Protein AF-A0A2E4ZVE9-F1 (afdb_monomer_lite)

Secondary structure (DSSP, 8-state):
-------------------HHHHHHHHHHHHHHT--HHHHHHHHHHHHHHHHH--SSSPPPPHHHHHHHHHHHHHHHTT-

Foldseek 3Di:
DDPPPDDDPDDDDDDDDDDPVVVVVLVVLCVLPVDDSVVVVVLVVVQVCQCVVDPDPDGDRPVVVVVSVVSVVV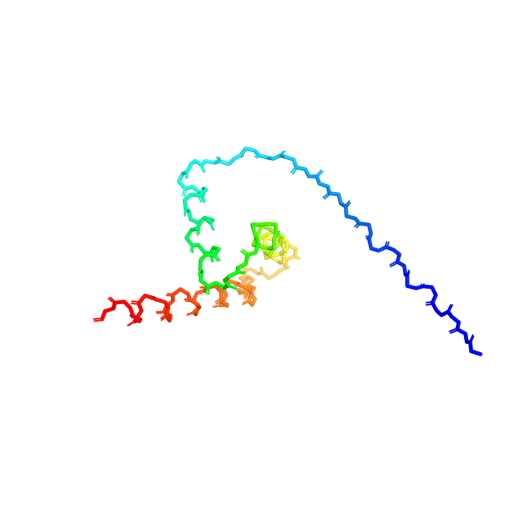VVVVVD

Sequence (80 aa):
MIKVKKQKKESKSFTTRIPLDTWKKVEKYRGYGNWKTNQLMNHALHAFFEIVESSAKQPEIPLICETVRDLCHRTETRKG

pLDDT: mean 84.22, std 11.43, range [45.66, 96.12]

Structure (mmCIF, N/CA/C/O backbone):
data_AF-A0A2E4ZVE9-F1
#
_entry.id   AF-A0A2E4ZVE9-F1
#
loop_
_atom_site.group_PDB
_atom_site.id
_atom_site.type_symbol
_atom_site.label_atom_id
_atom_site.label_alt_id
_atom_site.label_comp_id
_atom_site.label_asym_id
_atom_site.label_entity_id
_atom_site.label_seq_id
_atom_site.pdbx_PDB_ins_c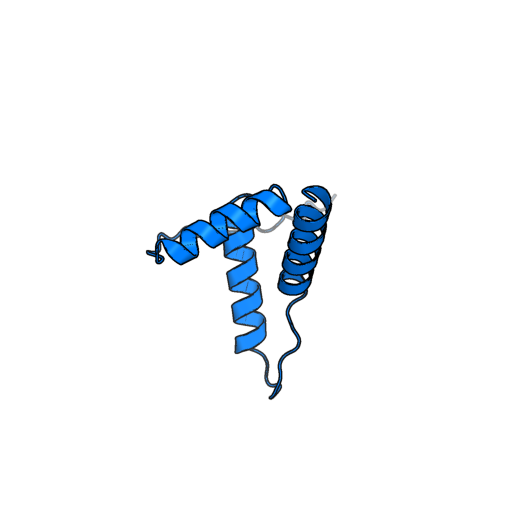ode
_atom_site.Cartn_x
_atom_site.Cartn_y
_atom_site.Cartn_z
_atom_site.occupancy
_atom_site.B_iso_or_equiv
_atom_site.auth_seq_id
_atom_site.auth_comp_id
_atom_site.auth_asym_id
_atom_site.auth_atom_id
_atom_site.pdbx_PDB_model_num
ATOM 1 N N . MET A 1 1 ? 37.881 -17.956 -3.617 1.00 45.66 1 MET A N 1
ATOM 2 C CA . MET A 1 1 ? 36.576 -17.420 -3.160 1.00 45.66 1 MET A CA 1
ATOM 3 C C . MET A 1 1 ? 36.183 -16.242 -4.042 1.00 45.66 1 MET A C 1
ATOM 5 O O . MET A 1 1 ? 36.764 -15.171 -3.909 1.00 45.66 1 MET A O 1
ATOM 9 N N . ILE A 1 2 ? 35.253 -16.432 -4.980 1.00 49.66 2 ILE A N 1
ATOM 10 C CA . ILE A 1 2 ? 34.776 -15.348 -5.850 1.00 49.66 2 ILE A CA 1
ATOM 11 C C . ILE A 1 2 ? 33.831 -14.471 -5.018 1.00 49.66 2 ILE A C 1
ATOM 13 O O . ILE A 1 2 ? 32.724 -14.885 -4.684 1.00 49.66 2 ILE A O 1
ATOM 17 N N . LYS A 1 3 ? 34.278 -13.266 -4.637 1.00 56.16 3 LYS A N 1
ATOM 18 C CA . LYS A 1 3 ? 33.412 -12.247 -4.027 1.00 56.16 3 LYS A CA 1
ATOM 19 C C . LYS A 1 3 ? 32.460 -11.733 -5.105 1.00 56.16 3 LYS A C 1
ATOM 21 O O . LYS A 1 3 ? 32.798 -10.808 -5.840 1.00 56.16 3 LYS A O 1
ATOM 26 N N . VAL A 1 4 ? 31.276 -12.332 -5.203 1.00 62.22 4 VAL A N 1
ATOM 27 C CA . VAL A 1 4 ? 30.175 -11.772 -5.992 1.00 62.22 4 VAL A CA 1
ATOM 28 C C . VAL A 1 4 ? 29.828 -10.422 -5.364 1.00 62.22 4 VAL A C 1
ATOM 30 O O . VAL A 1 4 ? 29.277 -10.357 -4.264 1.00 62.22 4 VAL A O 1
ATOM 33 N N . LYS A 1 5 ? 30.223 -9.323 -6.016 1.00 61.44 5 LYS A N 1
ATOM 34 C CA . LYS A 1 5 ? 29.830 -7.973 -5.600 1.00 61.44 5 LYS A CA 1
ATOM 35 C C . LYS A 1 5 ? 28.307 -7.893 -5.722 1.00 61.44 5 LYS A C 1
ATOM 37 O O . LYS A 1 5 ? 27.794 -7.786 -6.831 1.00 61.44 5 LYS A O 1
ATOM 42 N N . LYS A 1 6 ? 27.580 -7.964 -4.599 1.00 64.56 6 LYS A N 1
ATOM 43 C CA . LYS A 1 6 ? 26.148 -7.630 -4.566 1.00 64.56 6 LYS A CA 1
ATOM 44 C C . LYS A 1 6 ? 25.995 -6.241 -5.179 1.00 64.56 6 LYS A C 1
ATOM 46 O O . LYS A 1 6 ? 26.593 -5.290 -4.672 1.00 64.56 6 LYS A O 1
ATOM 51 N N . GLN A 1 7 ? 25.233 -6.134 -6.266 1.00 68.19 7 GLN A N 1
ATOM 52 C CA . GLN A 1 7 ? 24.869 -4.836 -6.821 1.00 68.19 7 GLN A CA 1
ATOM 53 C C . GLN A 1 7 ? 24.249 -3.999 -5.704 1.00 68.19 7 GLN A C 1
ATOM 55 O O . GLN A 1 7 ? 23.374 -4.461 -4.963 1.00 68.19 7 GLN A O 1
ATOM 60 N N . LYS A 1 8 ? 24.770 -2.785 -5.534 1.00 68.44 8 LYS A N 1
ATOM 61 C CA . LYS A 1 8 ? 24.267 -1.852 -4.535 1.00 68.44 8 LYS A CA 1
ATOM 62 C C . LYS A 1 8 ? 22.854 -1.491 -4.980 1.00 68.44 8 LYS A C 1
ATOM 64 O O . LYS A 1 8 ? 22.684 -0.888 -6.032 1.00 68.44 8 LYS A O 1
ATOM 69 N N . LYS A 1 9 ? 21.844 -1.935 -4.232 1.00 74.25 9 LYS A N 1
ATOM 70 C CA . LYS A 1 9 ? 20.447 -1.629 -4.543 1.00 74.25 9 LYS A CA 1
ATOM 71 C C . LYS A 1 9 ? 20.274 -0.119 -4.399 1.00 74.25 9 LYS A C 1
ATOM 73 O O . LYS A 1 9 ? 20.339 0.401 -3.287 1.00 74.25 9 LYS A O 1
ATOM 78 N N . GLU A 1 10 ? 20.150 0.582 -5.517 1.00 84.12 10 GLU A N 1
ATOM 79 C CA . GLU A 1 10 ? 19.916 2.019 -5.505 1.00 84.12 10 GLU A CA 1
ATOM 80 C C . GLU A 1 10 ? 18.469 2.289 -5.097 1.00 84.12 10 GLU A C 1
ATOM 82 O O . GLU A 1 10 ? 17.537 1.647 -5.580 1.00 84.12 10 GLU A O 1
ATOM 87 N N . SER A 1 11 ? 18.278 3.232 -4.180 1.00 83.56 11 SER A N 1
ATOM 88 C CA . SER A 1 11 ? 16.958 3.698 -3.763 1.00 83.56 11 SER A CA 1
ATOM 89 C C . SER A 1 11 ? 16.850 5.192 -4.022 1.00 83.56 11 SER A C 1
ATOM 91 O O . SER A 1 11 ? 17.761 5.944 -3.668 1.00 83.56 11 SER A O 1
ATOM 93 N N . LYS A 1 12 ? 15.731 5.628 -4.598 1.00 87.94 12 LYS A N 1
ATOM 94 C CA . LYS A 1 12 ? 15.394 7.046 -4.748 1.00 87.94 12 LYS A CA 1
ATOM 95 C C . LYS A 1 12 ? 14.298 7.407 -3.750 1.00 87.94 12 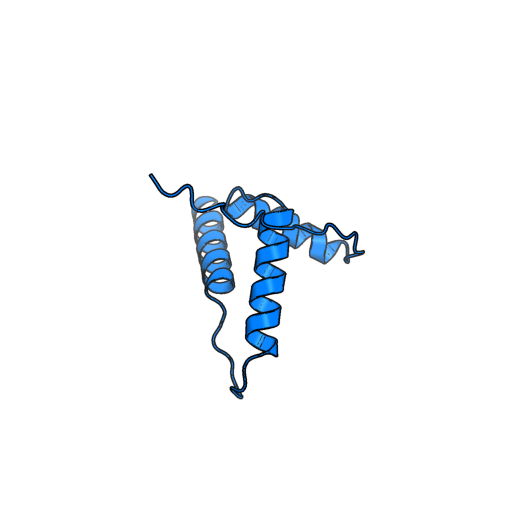LYS A C 1
ATOM 97 O O . LYS A 1 12 ? 13.361 6.639 -3.551 1.00 87.94 12 LYS A O 1
ATOM 102 N N . SER A 1 13 ? 14.433 8.565 -3.116 1.00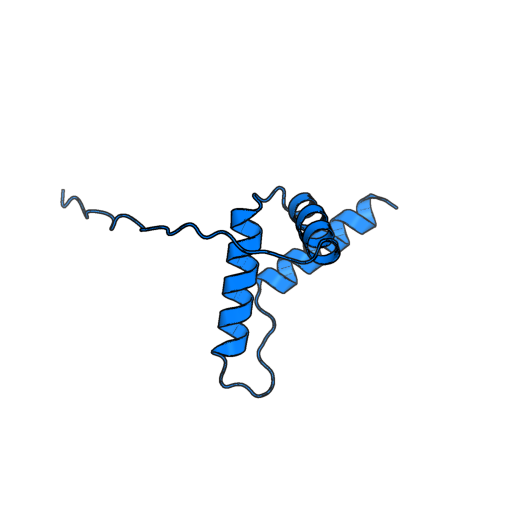 88.81 13 SER A N 1
ATOM 103 C CA . SER A 1 13 ? 13.396 9.157 -2.272 1.00 88.81 13 SER A CA 1
ATOM 104 C C . SER A 1 13 ? 12.651 10.224 -3.058 1.00 88.81 13 SER A C 1
ATOM 106 O O . SER A 1 13 ? 13.277 11.004 -3.774 1.00 88.81 13 SER A O 1
ATOM 108 N N . PHE A 1 14 ? 11.340 10.300 -2.876 1.00 88.94 14 PHE A N 1
ATOM 109 C CA . PHE A 1 14 ? 10.529 11.390 -3.400 1.00 88.94 14 PHE A CA 1
ATOM 110 C C . PHE A 1 14 ? 9.526 11.846 -2.342 1.00 88.94 14 PHE A C 1
ATOM 112 O O . PHE A 1 14 ? 9.150 11.078 -1.454 1.00 88.94 14 PHE A O 1
ATOM 119 N N . THR A 1 15 ? 9.096 13.099 -2.455 1.00 90.94 15 THR A N 1
ATOM 120 C CA . THR A 1 15 ? 8.044 13.680 -1.618 1.00 90.94 15 THR A CA 1
ATOM 121 C C . THR A 1 15 ? 6.793 13.829 -2.465 1.00 90.94 15 THR A C 1
ATOM 123 O O . THR A 1 15 ? 6.858 14.349 -3.577 1.00 90.94 15 THR A O 1
ATOM 126 N N . THR A 1 16 ? 5.650 13.395 -1.942 1.00 88.50 16 THR A N 1
ATOM 127 C CA . THR A 1 16 ? 4.354 13.546 -2.609 1.00 88.50 16 THR A CA 1
ATOM 128 C C . THR A 1 16 ? 3.313 14.095 -1.642 1.00 88.50 16 THR A C 1
ATOM 130 O O . THR A 1 16 ? 3.405 13.882 -0.431 1.00 88.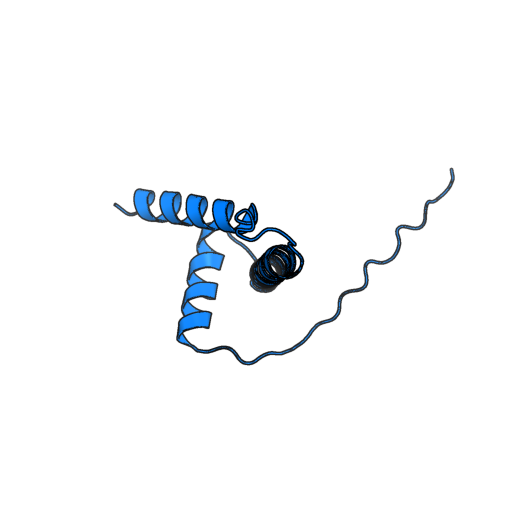50 16 THR A O 1
ATOM 133 N N . ARG A 1 17 ? 2.330 14.826 -2.172 1.00 93.75 17 ARG A N 1
ATOM 134 C CA . ARG A 1 17 ? 1.173 15.295 -1.407 1.00 93.75 17 ARG A CA 1
ATOM 135 C C . ARG A 1 17 ? 0.074 14.253 -1.528 1.00 93.75 17 ARG A C 1
ATOM 137 O O . ARG A 1 17 ? -0.277 13.873 -2.641 1.00 93.75 17 ARG A O 1
ATOM 144 N N . ILE A 1 18 ? -0.487 13.833 -0.401 1.00 91.56 18 ILE A N 1
ATOM 145 C CA . ILE A 1 18 ? -1.666 12.968 -0.389 1.00 91.56 18 ILE A CA 1
ATOM 146 C C . ILE A 1 18 ? -2.781 13.601 0.447 1.00 91.56 18 ILE A C 1
ATOM 148 O O . ILE A 1 18 ? -2.484 14.333 1.396 1.00 91.56 18 ILE A O 1
ATOM 152 N N . PRO A 1 19 ? -4.052 13.330 0.115 1.00 96.12 19 PRO A N 1
ATOM 153 C CA . PRO A 1 19 ? -5.186 13.753 0.926 1.00 96.12 19 PRO A CA 1
ATOM 154 C C . PRO A 1 19 ? -5.100 13.266 2.381 1.00 96.12 19 PRO A C 1
ATOM 156 O O . PRO A 1 19 ? -4.589 12.179 2.668 1.00 96.12 19 PRO A O 1
ATOM 159 N N . LEU A 1 20 ? -5.621 14.066 3.316 1.00 94.50 20 LEU A N 1
ATOM 160 C CA . LEU A 1 20 ? -5.539 13.779 4.753 1.00 94.50 20 LEU A CA 1
ATOM 161 C C . LEU A 1 20 ? -6.282 12.491 5.144 1.00 94.50 20 LEU A C 1
ATOM 163 O O . LEU A 1 20 ? -5.819 11.730 5.988 1.00 94.50 20 LEU A O 1
ATOM 167 N N . ASP A 1 21 ? -7.433 12.232 4.533 1.00 95.38 21 ASP A N 1
ATOM 168 C CA . ASP A 1 21 ? -8.202 10.997 4.708 1.00 95.38 21 ASP A CA 1
ATOM 169 C C . ASP A 1 21 ? -7.411 9.758 4.254 1.00 95.38 21 ASP A C 1
ATOM 171 O O . ASP A 1 21 ? -7.458 8.708 4.897 1.00 95.38 21 ASP A O 1
ATOM 175 N N . THR A 1 22 ? -6.621 9.898 3.190 1.00 92.69 22 THR A N 1
ATOM 176 C CA . THR A 1 22 ? -5.731 8.848 2.691 1.00 92.69 22 THR A CA 1
ATOM 177 C C . THR A 1 22 ? -4.570 8.623 3.657 1.00 92.69 22 THR A C 1
ATOM 179 O O . THR A 1 22 ? -4.255 7.476 3.979 1.00 92.69 22 THR A O 1
ATOM 182 N N . TRP A 1 23 ? -3.990 9.693 4.209 1.00 93.56 23 TRP A N 1
ATOM 183 C CA . TRP A 1 23 ? -2.964 9.584 5.251 1.00 93.56 23 TRP A CA 1
ATOM 184 C C . TRP A 1 23 ? -3.472 8.861 6.505 1.00 93.56 23 TRP A C 1
ATOM 186 O O . TRP A 1 23 ? -2.798 7.967 7.012 1.00 93.56 23 TRP A O 1
ATOM 196 N N . LYS A 1 24 ? -4.701 9.144 6.952 1.00 93.88 24 LYS A N 1
ATOM 197 C CA . LYS A 1 24 ? -5.319 8.423 8.080 1.00 93.88 24 LYS A CA 1
ATOM 198 C C . LYS A 1 24 ? -5.414 6.913 7.828 1.00 93.88 24 LYS A C 1
ATOM 200 O O . LYS A 1 24 ? -5.191 6.118 8.740 1.00 93.88 24 LYS A O 1
ATOM 205 N N . LYS A 1 25 ? -5.709 6.491 6.590 1.00 90.81 25 LYS A N 1
ATOM 206 C CA . LYS A 1 25 ? -5.702 5.063 6.212 1.00 90.81 25 LYS A CA 1
ATOM 207 C C . LYS A 1 25 ? -4.291 4.480 6.263 1.00 90.81 25 LYS A C 1
ATOM 209 O O . LYS A 1 25 ? -4.111 3.388 6.792 1.00 90.81 25 LYS A O 1
ATOM 214 N N . VAL A 1 26 ? -3.295 5.223 5.776 1.00 90.44 26 VAL A N 1
ATOM 215 C CA . VAL A 1 26 ? -1.877 4.840 5.855 1.00 90.44 26 VAL A CA 1
ATOM 216 C C . VAL A 1 26 ? -1.451 4.620 7.308 1.00 90.44 26 VAL A C 1
ATOM 218 O O . VAL A 1 26 ? -0.868 3.583 7.619 1.00 90.44 26 VAL A O 1
ATOM 221 N N . GLU A 1 27 ? -1.795 5.535 8.214 1.00 91.25 27 GLU A N 1
ATOM 222 C CA . GLU A 1 27 ? -1.511 5.393 9.647 1.00 91.25 27 GLU A CA 1
ATOM 223 C C . GLU A 1 27 ? -2.201 4.169 10.259 1.00 91.25 27 GLU A C 1
ATOM 225 O O . GLU A 1 27 ? -1.556 3.411 10.989 1.00 91.25 27 GLU A O 1
ATOM 230 N N . LYS A 1 28 ? -3.475 3.929 9.916 1.00 89.06 28 LYS A N 1
ATOM 231 C CA . LYS A 1 28 ? -4.230 2.748 10.366 1.00 89.06 28 LYS A CA 1
ATOM 232 C C . LYS A 1 28 ? -3.549 1.451 9.914 1.00 89.06 28 LYS A C 1
ATOM 234 O O . LYS A 1 28 ? -3.265 0.585 10.736 1.00 89.06 28 LYS A O 1
ATOM 239 N N . TYR A 1 29 ? -3.247 1.329 8.621 1.00 88.25 29 TYR A N 1
ATOM 240 C CA . TYR A 1 29 ? -2.692 0.108 8.025 1.00 88.25 29 TYR A CA 1
ATOM 241 C C . TYR A 1 29 ? -1.258 -0.167 8.460 1.00 88.25 29 TYR A C 1
ATOM 243 O O . TYR A 1 29 ? -0.879 -1.322 8.655 1.00 88.25 29 TYR A O 1
ATOM 251 N N . ARG A 1 30 ? -0.476 0.889 8.705 1.00 89.38 30 ARG A N 1
ATOM 252 C CA . ARG A 1 30 ? 0.843 0.778 9.331 1.00 89.38 30 ARG A CA 1
ATOM 253 C C . ARG A 1 30 ? 0.771 0.029 10.666 1.00 89.38 30 ARG A C 1
ATOM 255 O O . ARG A 1 30 ? 1.657 -0.769 10.969 1.00 89.38 30 ARG A O 1
ATOM 262 N N . GLY A 1 31 ? -0.290 0.276 11.437 1.00 84.56 31 GLY A N 1
ATOM 263 C CA . GLY A 1 31 ? -0.518 -0.339 12.741 1.00 84.56 31 GLY A CA 1
ATOM 264 C C . GLY A 1 31 ? -0.792 -1.843 12.700 1.00 84.56 31 GLY A C 1
ATOM 265 O O . GLY A 1 31 ? -0.531 -2.516 13.690 1.00 84.56 31 GLY A O 1
ATOM 266 N N . TYR A 1 32 ? -1.267 -2.391 11.579 1.00 83.25 32 TYR A N 1
ATOM 267 C CA . TYR A 1 32 ? -1.644 -3.807 11.504 1.00 83.25 32 TYR A CA 1
ATOM 268 C C . TYR A 1 32 ? -0.453 -4.759 11.359 1.00 83.25 32 TYR A C 1
ATOM 270 O O . TYR A 1 32 ? -0.462 -5.849 11.921 1.00 83.25 32 TYR A O 1
ATOM 278 N N . GLY A 1 33 ? 0.574 -4.352 10.611 1.00 76.12 33 GLY A N 1
ATOM 279 C CA . GLY A 1 33 ? 1.761 -5.171 10.331 1.00 76.12 33 GLY A CA 1
ATOM 280 C C . GLY A 1 33 ? 3.039 -4.695 11.022 1.00 76.12 33 GLY A C 1
ATOM 281 O O . GLY A 1 33 ? 4.113 -5.201 10.709 1.00 76.12 33 GLY A O 1
ATOM 282 N N . ASN A 1 34 ? 2.948 -3.689 11.905 1.00 83.94 34 ASN A N 1
ATOM 283 C CA . ASN A 1 34 ? 4.103 -2.957 12.447 1.00 83.94 34 ASN A CA 1
ATOM 284 C C . ASN A 1 34 ? 5.068 -2.478 11.340 1.00 83.94 34 ASN A C 1
ATOM 286 O O . ASN A 1 34 ? 6.293 -2.574 11.447 1.00 83.94 34 ASN A O 1
ATOM 290 N N . TRP A 1 35 ? 4.509 -2.013 10.222 1.00 87.12 35 TRP A N 1
ATOM 291 C CA . TRP A 1 35 ? 5.295 -1.614 9.059 1.00 87.12 35 TRP A CA 1
ATOM 292 C C . TRP A 1 35 ? 5.857 -0.203 9.213 1.00 87.12 35 TRP A C 1
ATOM 294 O O . TRP A 1 35 ? 5.315 0.642 9.919 1.00 87.12 35 TRP A O 1
ATOM 304 N N . LYS A 1 36 ? 6.935 0.103 8.490 1.00 91.12 36 LYS A N 1
ATOM 305 C CA . LYS A 1 36 ? 7.339 1.498 8.262 1.00 91.12 36 LYS A CA 1
ATOM 306 C C . LYS A 1 36 ? 6.477 2.100 7.154 1.00 91.12 36 LYS A C 1
ATOM 308 O O . LYS A 1 36 ? 6.136 1.404 6.200 1.00 91.12 36 LYS A O 1
ATOM 313 N N . THR A 1 37 ? 6.204 3.406 7.212 1.00 90.62 37 THR A N 1
ATOM 314 C CA . THR A 1 37 ? 5.433 4.107 6.167 1.00 90.62 37 THR A CA 1
ATOM 315 C C . THR A 1 37 ? 6.002 3.839 4.771 1.00 90.62 37 THR A C 1
ATOM 317 O O . THR A 1 37 ? 5.257 3.455 3.880 1.00 90.62 37 THR A O 1
ATOM 320 N N . ASN A 1 38 ? 7.326 3.916 4.592 1.00 90.56 38 ASN A N 1
ATOM 321 C CA . ASN A 1 38 ? 7.959 3.644 3.295 1.00 90.56 38 ASN A CA 1
ATOM 322 C C . ASN A 1 38 ? 7.717 2.213 2.791 1.00 90.56 38 ASN A C 1
ATOM 324 O O . ASN A 1 38 ? 7.581 2.016 1.591 1.00 90.56 38 ASN A O 1
ATOM 328 N N . GLN A 1 39 ? 7.654 1.216 3.682 1.00 89.62 39 GLN A N 1
ATOM 329 C CA . GLN A 1 39 ? 7.356 -0.162 3.280 1.00 89.62 39 GLN A CA 1
ATOM 330 C C . GLN A 1 39 ? 5.924 -0.261 2.763 1.00 89.62 39 GLN A C 1
ATOM 332 O O . GLN A 1 39 ? 5.721 -0.748 1.659 1.00 89.62 39 GLN A O 1
ATOM 337 N N . LEU A 1 40 ? 4.955 0.274 3.513 1.00 90.25 40 LEU A N 1
ATOM 338 C CA . LEU A 1 40 ? 3.550 0.284 3.104 1.00 90.25 40 LEU A CA 1
ATOM 339 C C . LEU A 1 40 ? 3.340 1.044 1.784 1.00 90.25 40 LEU A C 1
ATOM 341 O O . LEU A 1 40 ? 2.633 0.560 0.907 1.00 90.25 40 LEU A O 1
ATOM 345 N N . MET A 1 41 ? 3.985 2.202 1.615 1.00 91.69 41 MET A N 1
ATOM 346 C CA . MET A 1 41 ? 3.878 2.986 0.382 1.00 91.69 41 MET A CA 1
ATOM 347 C C . MET A 1 41 ? 4.510 2.267 -0.814 1.00 91.69 41 MET A C 1
ATOM 349 O O . MET A 1 41 ? 3.909 2.231 -1.883 1.00 91.69 41 MET A O 1
ATOM 353 N N . ASN A 1 42 ? 5.678 1.641 -0.637 1.00 91.12 42 ASN A N 1
ATOM 354 C CA . ASN A 1 42 ? 6.297 0.843 -1.698 1.00 91.12 42 ASN A CA 1
ATOM 355 C C . ASN A 1 42 ? 5.421 -0.356 -2.074 1.00 91.12 42 ASN A C 1
ATOM 357 O O . ASN A 1 42 ? 5.241 -0.638 -3.251 1.00 91.12 42 ASN A O 1
ATOM 361 N N . HIS A 1 43 ? 4.839 -1.033 -1.086 1.00 90.31 43 HIS A N 1
ATOM 362 C CA . HIS A 1 43 ? 3.891 -2.122 -1.295 1.00 90.31 43 HIS A CA 1
ATOM 363 C C . HIS A 1 43 ? 2.656 -1.686 -2.090 1.00 90.31 43 HIS A C 1
ATOM 365 O O . HIS A 1 43 ? 2.267 -2.372 -3.031 1.00 90.31 43 HIS A O 1
ATOM 371 N N . ALA A 1 44 ? 2.080 -0.529 -1.758 1.00 90.06 44 ALA A N 1
ATOM 372 C CA . ALA A 1 44 ? 0.952 0.033 -2.492 1.00 90.06 44 ALA A CA 1
ATOM 373 C C . ALA A 1 44 ? 1.320 0.386 -3.944 1.00 90.06 44 ALA A C 1
ATOM 375 O O . ALA A 1 44 ? 0.544 0.106 -4.854 1.00 90.06 44 ALA A O 1
ATOM 376 N N . LEU A 1 45 ? 2.509 0.955 -4.172 1.00 91.94 45 LEU A N 1
ATOM 377 C CA . LEU A 1 45 ? 3.000 1.263 -5.519 1.00 91.94 45 LEU A CA 1
ATOM 378 C C . LEU A 1 45 ? 3.249 -0.001 -6.347 1.00 91.94 45 LEU A C 1
ATOM 380 O O . LEU A 1 45 ? 2.849 -0.046 -7.503 1.00 91.94 45 LEU A O 1
ATOM 384 N N . HIS A 1 46 ? 3.856 -1.035 -5.758 1.00 90.81 46 HIS A N 1
ATOM 385 C CA . HIS A 1 46 ? 4.053 -2.316 -6.438 1.00 90.81 46 HIS A CA 1
ATOM 386 C C . HIS A 1 46 ? 2.720 -2.952 -6.840 1.00 90.81 46 HIS A C 1
ATOM 388 O O . HIS A 1 46 ? 2.557 -3.304 -8.001 1.00 90.81 46 HIS A O 1
ATOM 394 N N . ALA A 1 47 ? 1.746 -3.004 -5.926 1.00 91.50 47 ALA A N 1
ATOM 395 C CA . ALA A 1 47 ? 0.409 -3.512 -6.232 1.00 91.50 47 ALA A CA 1
ATOM 396 C C . ALA A 1 47 ? -0.277 -2.716 -7.353 1.00 91.50 47 ALA A C 1
ATOM 398 O O . ALA A 1 47 ? -0.928 -3.290 -8.221 1.00 91.50 47 ALA A O 1
ATOM 399 N N . PHE A 1 48 ? -0.127 -1.390 -7.343 1.00 91.69 48 PHE A N 1
ATOM 400 C CA . PHE A 1 48 ? -0.654 -0.537 -8.402 1.00 91.69 48 PHE A CA 1
ATOM 401 C C . PHE A 1 48 ? -0.020 -0.863 -9.760 1.00 91.69 48 PHE A C 1
ATOM 403 O O . PHE A 1 48 ? -0.748 -1.024 -10.736 1.00 91.69 48 PHE A O 1
ATOM 410 N N . PHE A 1 49 ? 1.307 -1.004 -9.825 1.00 92.38 49 PHE A N 1
ATOM 411 C CA . PHE A 1 49 ? 1.988 -1.354 -11.071 1.00 92.38 49 PHE A CA 1
ATOM 412 C C . PHE A 1 49 ? 1.621 -2.756 -11.562 1.00 92.38 49 PHE A C 1
ATOM 414 O O . PHE A 1 49 ? 1.341 -2.897 -12.743 1.00 92.38 49 PHE A O 1
ATOM 421 N N . GLU A 1 50 ? 1.501 -3.754 -10.680 1.00 91.19 50 GLU A N 1
ATOM 422 C CA . GLU A 1 50 ? 1.045 -5.103 -11.061 1.00 91.19 50 GLU A CA 1
ATOM 423 C C . GLU A 1 50 ? -0.336 -5.084 -11.735 1.00 91.19 50 GLU A C 1
ATOM 425 O O . GLU A 1 50 ? -0.558 -5.767 -12.732 1.00 91.19 50 GLU A O 1
ATOM 430 N N . ILE A 1 51 ? -1.259 -4.265 -11.223 1.00 91.69 51 ILE A N 1
ATOM 431 C CA . ILE A 1 51 ? -2.596 -4.101 -11.807 1.00 91.69 51 ILE A CA 1
ATOM 432 C C . ILE A 1 51 ? -2.520 -3.382 -13.159 1.00 91.69 51 ILE A C 1
ATOM 434 O O . ILE A 1 51 ? -3.176 -3.805 -14.107 1.00 91.69 51 ILE A O 1
ATOM 438 N N . VAL A 1 52 ? -1.743 -2.298 -13.253 1.00 91.75 52 VAL A N 1
ATOM 439 C CA . VAL A 1 52 ? -1.631 -1.473 -14.471 1.00 91.75 52 VAL A CA 1
ATOM 440 C C . VAL A 1 52 ? -0.901 -2.198 -15.601 1.00 91.75 52 VAL A C 1
ATOM 442 O O . VAL A 1 52 ? -1.257 -2.032 -16.764 1.00 91.75 52 VAL A O 1
ATOM 445 N N . GLU A 1 53 ? 0.114 -2.993 -15.274 1.00 92.25 53 GLU A N 1
ATOM 446 C CA . GLU A 1 53 ? 0.903 -3.768 -16.237 1.00 92.25 53 GLU A CA 1
ATOM 447 C C . GLU A 1 53 ? 0.207 -5.074 -16.646 1.00 92.25 53 GLU A C 1
ATOM 449 O O . GLU A 1 53 ? 0.633 -5.739 -17.593 1.00 92.25 53 GLU A O 1
ATOM 454 N N . SER A 1 54 ? -0.880 -5.446 -15.965 1.00 90.62 54 SER A N 1
ATOM 455 C CA . SER A 1 54 ? -1.654 -6.627 -16.318 1.00 90.62 54 SER A CA 1
ATOM 456 C C . SER A 1 54 ? -2.384 -6.444 -17.648 1.00 90.62 54 SER A C 1
ATOM 458 O O . SER A 1 54 ? -3.095 -5.468 -17.876 1.00 90.62 54 SER A O 1
ATOM 460 N N . SER A 1 55 ? -2.269 -7.442 -18.522 1.00 90.94 55 SER A N 1
ATOM 461 C CA . SER A 1 55 ? -3.036 -7.535 -19.768 1.00 90.94 55 SER A CA 1
ATOM 462 C C . SER A 1 55 ? -4.416 -8.180 -19.580 1.00 90.94 55 SER A C 1
ATOM 464 O O . SER A 1 55 ? -5.200 -8.268 -20.529 1.00 90.94 55 SER A O 1
ATOM 466 N N . ALA A 1 56 ? -4.731 -8.647 -18.369 1.00 90.38 56 ALA A N 1
ATOM 467 C CA . ALA A 1 56 ? -6.009 -9.267 -18.065 1.00 90.38 56 ALA A CA 1
ATOM 468 C C . ALA A 1 56 ? -7.122 -8.214 -17.973 1.00 90.38 56 ALA A C 1
ATOM 470 O O . ALA A 1 56 ? -6.958 -7.157 -17.372 1.00 90.38 56 ALA A O 1
ATOM 471 N N . LYS A 1 57 ? -8.315 -8.538 -18.494 1.00 85.12 57 LYS A N 1
ATOM 472 C CA . LYS A 1 57 ? -9.512 -7.692 -18.304 1.00 85.12 57 LYS A CA 1
ATOM 473 C C . LYS A 1 57 ? -9.896 -7.541 -16.828 1.00 85.12 57 LYS A C 1
ATOM 475 O O . LYS A 1 57 ? -10.522 -6.554 -16.459 1.00 85.12 57 LYS A O 1
ATOM 480 N N . GLN A 1 58 ? -9.564 -8.542 -16.016 1.00 87.62 58 GLN A N 1
ATOM 481 C CA . GLN A 1 58 ? -9.735 -8.548 -14.568 1.00 87.62 58 GLN A CA 1
ATOM 482 C C . GLN A 1 58 ? -8.422 -9.040 -13.952 1.00 87.62 58 GLN A C 1
ATOM 484 O O . GLN A 1 58 ? -8.213 -10.251 -13.883 1.00 87.62 58 GLN A O 1
ATOM 489 N N . PRO A 1 59 ? -7.504 -8.128 -13.596 1.00 86.19 59 PRO A N 1
ATOM 490 C CA . PRO A 1 59 ? -6.261 -8.510 -12.947 1.00 86.19 59 PRO A CA 1
ATOM 491 C C . PRO A 1 59 ? -6.547 -9.150 -11.591 1.00 86.19 59 PRO A C 1
ATOM 493 O O . PRO A 1 59 ? -7.441 -8.715 -10.858 1.00 86.19 59 PRO A O 1
ATOM 496 N N . GLU A 1 60 ? -5.771 -10.178 -11.259 1.00 88.06 60 GLU A N 1
ATOM 497 C CA . GLU A 1 60 ? -5.795 -10.761 -9.924 1.00 88.06 60 GLU A CA 1
ATOM 498 C C . GLU A 1 60 ? -5.411 -9.710 -8.880 1.00 88.06 60 GLU A C 1
ATOM 500 O O . GLU A 1 60 ? -4.658 -8.769 -9.146 1.00 88.06 60 GLU A O 1
ATOM 505 N N . ILE A 1 61 ? -5.958 -9.857 -7.675 1.00 86.25 61 ILE A N 1
ATOM 506 C CA . ILE A 1 61 ? -5.645 -8.954 -6.574 1.00 86.25 61 ILE A CA 1
ATOM 507 C C . ILE A 1 61 ? -4.206 -9.245 -6.124 1.00 86.25 61 ILE A C 1
ATOM 509 O O . ILE A 1 61 ? -3.927 -10.375 -5.729 1.00 86.25 61 ILE A O 1
ATOM 513 N N . PRO A 1 62 ? -3.304 -8.246 -6.099 1.00 89.69 62 PRO A N 1
ATOM 514 C CA . PRO A 1 62 ? -1.946 -8.447 -5.609 1.00 89.69 62 PRO A CA 1
ATOM 515 C C . PRO A 1 62 ? -1.928 -9.017 -4.187 1.00 89.69 62 PRO A C 1
ATOM 517 O O . PRO A 1 62 ? -2.652 -8.531 -3.312 1.00 89.69 62 PRO A O 1
ATOM 520 N N . LEU A 1 63 ? -1.043 -9.983 -3.921 1.00 84.88 63 LEU A N 1
ATOM 521 C CA . LEU A 1 63 ? -0.927 -10.686 -2.629 1.00 84.88 63 LEU A CA 1
ATOM 522 C C . LEU A 1 63 ? -0.838 -9.732 -1.427 1.00 84.88 63 LEU A C 1
ATOM 524 O O . LEU A 1 63 ? -1.323 -10.011 -0.327 1.00 84.88 63 LEU A O 1
ATOM 528 N N . ILE A 1 64 ? -0.215 -8.572 -1.618 1.00 84.62 64 ILE A N 1
ATOM 529 C CA . ILE A 1 64 ? -0.082 -7.574 -0.562 1.00 84.62 64 ILE A CA 1
ATOM 530 C C . ILE A 1 64 ? -1.429 -6.966 -0.153 1.00 84.62 64 ILE A C 1
ATOM 532 O O . ILE A 1 64 ? -1.646 -6.707 1.028 1.00 84.62 64 ILE A O 1
ATOM 536 N N . CYS A 1 65 ? -2.366 -6.806 -1.087 1.00 87.31 65 CYS A N 1
ATOM 537 C CA . CYS A 1 65 ? -3.723 -6.356 -0.793 1.00 87.31 65 CYS A CA 1
ATOM 538 C C . CYS A 1 65 ? -4.473 -7.398 0.046 1.00 87.31 65 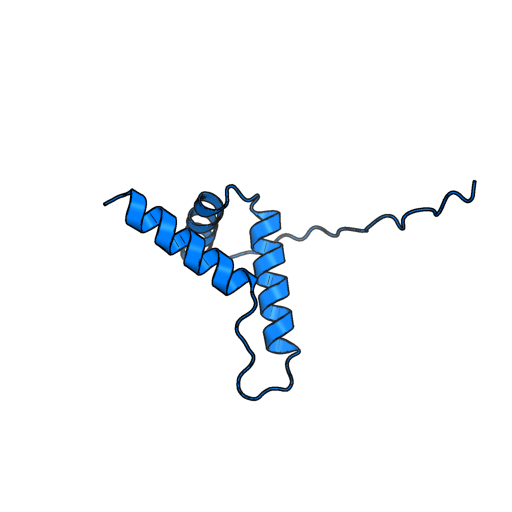CYS A C 1
ATOM 540 O O . CYS A 1 65 ? -5.165 -7.036 0.999 1.00 87.31 65 CYS A O 1
ATOM 542 N N . GLU A 1 66 ? -4.300 -8.684 -0.262 1.00 87.81 66 GLU A N 1
ATOM 543 C CA . GLU A 1 66 ? -4.866 -9.782 0.531 1.00 87.81 66 GLU A CA 1
ATOM 544 C C . GLU A 1 66 ? -4.266 -9.826 1.938 1.00 87.81 66 GLU A C 1
ATOM 546 O O . GLU A 1 66 ? -4.994 -9.912 2.926 1.00 87.81 66 GLU A O 1
ATOM 551 N N . THR A 1 67 ? -2.946 -9.658 2.040 1.00 86.19 67 THR A N 1
ATOM 552 C CA . THR A 1 67 ? -2.217 -9.625 3.315 1.00 86.19 67 THR A CA 1
ATOM 553 C C . THR A 1 67 ? -2.701 -8.477 4.204 1.00 86.19 67 THR A C 1
ATOM 555 O O . THR A 1 67 ? -2.985 -8.675 5.383 1.00 86.19 67 THR A O 1
ATOM 558 N N . VAL A 1 68 ? -2.842 -7.267 3.652 1.00 85.12 68 VAL A N 1
ATOM 559 C CA . VAL A 1 68 ? -3.371 -6.108 4.392 1.00 85.12 68 VAL A CA 1
ATOM 560 C C . VAL A 1 68 ? -4.805 -6.370 4.856 1.00 85.12 68 VAL A C 1
ATOM 562 O O . VAL A 1 68 ? -5.152 -6.019 5.986 1.00 85.12 68 VAL A O 1
ATOM 565 N N . ARG A 1 69 ? -5.635 -6.993 4.009 1.00 88.62 69 ARG A N 1
ATOM 566 C CA . ARG A 1 69 ? -7.028 -7.330 4.332 1.00 88.62 69 ARG A CA 1
ATOM 567 C C . ARG A 1 69 ? -7.109 -8.324 5.492 1.00 88.62 69 ARG A C 1
ATOM 569 O O . ARG A 1 69 ? -7.842 -8.070 6.444 1.00 88.62 69 ARG A O 1
ATOM 576 N N . ASP A 1 70 ? -6.322 -9.396 5.455 1.00 87.75 70 ASP A N 1
ATOM 577 C CA . ASP A 1 70 ? -6.250 -10.387 6.535 1.00 87.75 70 ASP A CA 1
ATOM 578 C C . ASP A 1 70 ? -5.747 -9.764 7.848 1.00 87.75 70 ASP A C 1
ATOM 580 O O . ASP A 1 70 ? -6.369 -9.926 8.899 1.00 87.75 70 ASP A O 1
ATOM 584 N N . LEU A 1 71 ? -4.682 -8.959 7.796 1.00 85.69 71 LEU A N 1
ATOM 585 C CA . LEU A 1 71 ? -4.169 -8.257 8.975 1.00 85.69 71 LEU A CA 1
ATOM 586 C C . LEU A 1 71 ? -5.196 -7.281 9.572 1.00 85.69 71 LEU A C 1
ATOM 588 O O . LEU A 1 71 ? -5.314 -7.180 10.799 1.00 85.69 71 LEU A O 1
ATOM 592 N N . CYS A 1 72 ? -5.961 -6.592 8.719 1.00 86.38 72 CYS A N 1
ATOM 593 C CA . CYS A 1 72 ? -7.068 -5.734 9.137 1.00 86.38 72 CYS A CA 1
ATOM 594 C C . CYS A 1 72 ? -8.127 -6.551 9.880 1.00 86.38 72 CYS A C 1
ATOM 596 O O . CYS A 1 72 ? -8.446 -6.233 11.025 1.00 86.38 72 CYS A O 1
ATOM 598 N N . HIS A 1 73 ? -8.602 -7.639 9.266 1.00 86.62 73 HIS A N 1
ATOM 599 C CA . HIS A 1 73 ? -9.626 -8.504 9.846 1.00 86.62 73 HIS A CA 1
ATOM 600 C C . HIS A 1 73 ? -9.198 -9.056 11.206 1.00 86.62 73 HIS A C 1
ATOM 602 O O . HIS A 1 73 ? -9.962 -8.955 12.163 1.00 86.62 73 HIS A O 1
ATOM 608 N N . ARG A 1 74 ? -7.966 -9.570 11.326 1.00 83.25 74 ARG A N 1
ATOM 609 C CA . ARG A 1 74 ? -7.422 -10.113 12.585 1.00 83.25 74 ARG A CA 1
ATOM 610 C C . ARG A 1 74 ? -7.291 -9.065 13.685 1.00 83.25 74 ARG A C 1
ATOM 612 O O . ARG A 1 74 ? -7.468 -9.375 14.860 1.00 83.25 74 ARG A O 1
ATOM 619 N N . THR A 1 75 ? -6.938 -7.834 13.326 1.00 80.62 75 THR A N 1
ATOM 620 C CA . THR A 1 75 ? -6.786 -6.751 14.308 1.00 80.62 75 THR A CA 1
ATOM 621 C C . THR A 1 75 ? -8.145 -6.244 14.786 1.00 80.62 75 THR A C 1
ATOM 623 O O . THR A 1 75 ? -8.287 -5.905 15.958 1.00 80.62 75 THR A O 1
ATOM 626 N N . GLU A 1 76 ? -9.144 -6.206 13.905 1.00 78.19 76 GLU A N 1
ATOM 627 C CA . GLU A 1 76 ? -10.504 -5.773 14.240 1.00 78.19 76 GLU A CA 1
ATOM 628 C C . GLU A 1 76 ? -11.252 -6.834 15.062 1.00 78.19 76 GLU A C 1
ATOM 630 O O . GLU A 1 76 ? -11.887 -6.479 16.051 1.00 78.19 76 GLU A O 1
ATOM 635 N N . THR A 1 77 ? -11.082 -8.128 14.766 1.00 72.06 77 THR A N 1
ATOM 636 C CA . THR A 1 77 ? -11.664 -9.215 15.586 1.00 72.06 77 THR A CA 1
ATOM 637 C C . THR A 1 77 ? -11.052 -9.336 16.978 1.00 72.06 77 THR A C 1
ATOM 639 O O . THR A 1 77 ? -11.732 -9.781 17.888 1.00 72.06 77 THR A O 1
ATOM 642 N N . ARG A 1 78 ? -9.792 -8.929 17.183 1.00 60.75 78 ARG A N 1
ATOM 643 C CA . ARG A 1 78 ? -9.152 -8.934 18.515 1.00 60.75 78 ARG A CA 1
ATOM 644 C C . ARG A 1 78 ? -9.585 -7.786 19.430 1.00 60.75 78 ARG A C 1
ATOM 646 O O . ARG A 1 78 ? -9.196 -7.775 20.593 1.00 60.75 78 ARG A O 1
ATOM 653 N N . LYS A 1 79 ? -10.286 -6.782 18.897 1.00 59.12 79 LYS A N 1
ATOM 654 C CA . LYS A 1 79 ? -10.766 -5.616 19.656 1.00 59.12 79 LYS A CA 1
ATOM 655 C C . LYS A 1 79 ? -12.240 -5.720 20.064 1.00 59.12 79 LYS A C 1
ATOM 657 O O . LYS A 1 79 ? -12.695 -4.830 20.779 1.00 59.12 79 LYS A O 1
ATOM 662 N N . GLY A 1 80 ? -12.957 -6.736 19.579 1.00 47.97 80 GLY A N 1
ATOM 663 C CA . GLY A 1 80 ? -14.297 -7.106 20.045 1.00 47.97 80 GLY A CA 1
ATOM 664 C C . GLY A 1 80 ? -14.207 -8.141 21.152 1.00 47.97 80 GLY A C 1
ATOM 665 O O . GLY A 1 80 ? -15.083 -8.091 22.037 1.00 47.97 80 GLY A O 1
#

Radius of gyration: 16.64 Å; chains: 1; bounding box: 51×33×40 Å